Protein AF-A0A7X7VGU8-F1 (afdb_monomer_lite)

Radius of gyration: 24.33 Å; chains: 1; bounding box: 67×73×43 Å

Foldseek 3Di:
DPVVVVVVVCVVVVVVVVPPPPVPCVVVPPPVDCVLLAFPDKDAPDPPDALLVQFQWWWWQDCPDPVRTDTDGSVCVVVVCVVPVPIDTDWTDGNVVVVVVQCVVPNQVRMWTDGNPDPDTHGQVRSCVPSVDGNSTSRSVVVVCVVRPNDDPDD

Sequence (155 aa):
MKIIKQIDDMNPLIERLLDSEEENWLECVPWNGEERDLPVGSQTRIPGFRAINLVRFWEVLDVASDEGFKLVAAEKLKTLLKKVPDTIVIGAQMNENSVKRLTGTYGKRFFVAKHTGSSRLYNRWEWKKAFKTDVLELEALKQLRSQYPVYRVGK

pLDDT: mean 80.67, std 19.61, range [37.22, 97.94]

Structure (mmCIF, N/CA/C/O backbone):
data_AF-A0A7X7VGU8-F1
#
_entry.id   AF-A0A7X7VGU8-F1
#
loop_
_atom_site.group_PDB
_atom_site.id
_atom_site.type_symbol
_atom_site.label_atom_id
_atom_site.label_alt_id
_atom_site.label_comp_id
_atom_site.label_asym_id
_atom_site.label_entity_id
_atom_site.label_seq_id
_atom_site.pdbx_PDB_ins_code
_atom_site.Cartn_x
_atom_site.Cartn_y
_atom_site.Cartn_z
_atom_site.occupancy
_atom_site.B_iso_or_equiv
_atom_site.auth_seq_id
_atom_site.auth_comp_id
_atom_site.auth_asym_id
_atom_site.auth_atom_id
_atom_site.pdbx_PDB_model_num
ATOM 1 N N . MET A 1 1 ? 44.937 -58.547 5.071 1.00 50.34 1 MET A N 1
ATOM 2 C CA . MET A 1 1 ? 44.166 -58.266 3.837 1.00 50.34 1 MET A CA 1
ATOM 3 C C . MET A 1 1 ? 42.642 -58.234 4.087 1.00 50.34 1 MET A C 1
ATOM 5 O O . MET A 1 1 ? 41.884 -58.789 3.307 1.00 50.34 1 MET A O 1
ATOM 9 N N . LYS A 1 2 ? 42.177 -57.601 5.181 1.00 49.78 2 LYS A N 1
ATOM 10 C CA . LYS A 1 2 ? 40.738 -57.444 5.511 1.00 49.78 2 LYS A CA 1
ATOM 11 C C . LYS A 1 2 ? 40.267 -55.981 5.554 1.00 49.78 2 LYS A C 1
ATOM 13 O O . LYS A 1 2 ? 39.076 -55.746 5.459 1.00 49.78 2 LYS A O 1
ATOM 18 N N . ILE A 1 3 ? 41.195 -55.024 5.654 1.00 47.62 3 ILE A N 1
ATOM 19 C CA . ILE A 1 3 ? 40.888 -53.593 5.826 1.00 47.62 3 ILE A CA 1
ATOM 20 C C . ILE A 1 3 ? 40.586 -52.913 4.479 1.00 47.62 3 ILE A C 1
ATOM 22 O O . ILE A 1 3 ? 39.674 -52.105 4.400 1.00 47.62 3 ILE A O 1
ATOM 26 N N . ILE A 1 4 ? 41.284 -53.295 3.400 1.00 47.72 4 ILE A N 1
ATOM 27 C CA . ILE A 1 4 ? 41.104 -52.679 2.069 1.00 47.72 4 ILE A CA 1
ATOM 28 C C . ILE A 1 4 ? 39.695 -52.956 1.510 1.00 47.72 4 ILE A C 1
ATOM 30 O O . ILE A 1 4 ? 39.053 -52.044 1.010 1.00 47.72 4 ILE A O 1
ATOM 34 N N . LYS A 1 5 ? 39.153 -54.167 1.718 1.00 50.78 5 LYS A N 1
ATOM 35 C CA . LYS A 1 5 ? 37.775 -54.508 1.316 1.00 50.78 5 LYS A CA 1
ATOM 36 C C . LYS A 1 5 ? 36.700 -53.659 2.011 1.00 50.78 5 LYS A C 1
ATOM 38 O O . LYS A 1 5 ? 35.677 -53.389 1.408 1.00 50.78 5 LYS A O 1
ATOM 43 N N . GLN A 1 6 ? 36.930 -53.226 3.253 1.00 50.94 6 GLN A N 1
ATOM 44 C CA . GLN A 1 6 ? 35.958 -52.408 3.988 1.00 50.94 6 GLN A CA 1
ATOM 45 C C . GLN A 1 6 ? 35.879 -50.962 3.482 1.00 50.94 6 GLN A C 1
ATOM 47 O O . GLN A 1 6 ? 34.843 -50.331 3.655 1.00 50.94 6 GLN A O 1
ATOM 52 N N . ILE A 1 7 ? 36.946 -50.434 2.875 1.00 50.88 7 ILE A N 1
ATOM 53 C CA . ILE A 1 7 ? 36.968 -49.062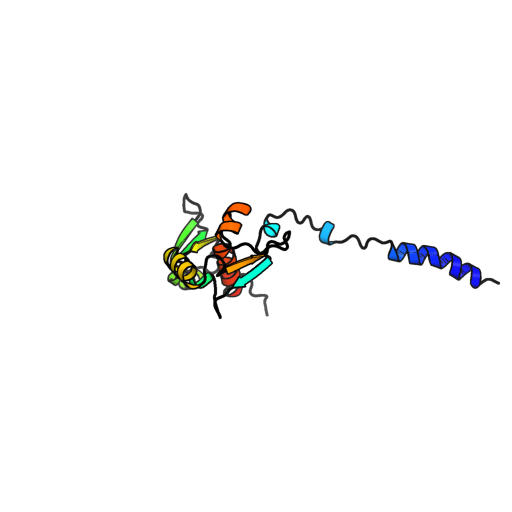 2.344 1.00 50.88 7 ILE A CA 1
ATOM 54 C C . ILE A 1 7 ? 36.243 -49.004 0.990 1.00 50.88 7 ILE A C 1
ATOM 56 O O . ILE A 1 7 ? 35.458 -48.086 0.765 1.00 50.88 7 ILE A O 1
ATOM 60 N N . ASP A 1 8 ? 36.421 -50.019 0.140 1.00 52.06 8 ASP A N 1
ATOM 61 C CA . ASP A 1 8 ? 35.721 -50.108 -1.150 1.00 52.06 8 ASP A CA 1
ATOM 62 C C . ASP A 1 8 ? 34.206 -50.337 -0.985 1.00 52.06 8 ASP A C 1
ATOM 64 O O . ASP A 1 8 ? 33.420 -49.792 -1.756 1.00 52.06 8 ASP A O 1
ATOM 68 N N . ASP A 1 9 ? 33.778 -51.056 0.061 1.00 55.09 9 ASP A N 1
ATOM 69 C CA . ASP A 1 9 ? 32.354 -51.261 0.381 1.00 55.09 9 ASP A CA 1
ATOM 70 C C . ASP A 1 9 ? 31.691 -50.021 1.034 1.00 55.09 9 ASP A C 1
ATOM 72 O O . ASP A 1 9 ? 30.467 -49.887 1.027 1.00 55.09 9 ASP A O 1
ATOM 76 N N . MET A 1 10 ? 32.483 -49.097 1.594 1.00 49.34 10 MET A N 1
ATOM 77 C CA . MET A 1 10 ? 32.019 -47.839 2.208 1.00 49.34 10 MET A CA 1
ATOM 78 C C . MET A 1 10 ? 31.825 -46.708 1.186 1.00 49.34 10 MET A C 1
ATOM 80 O O . MET A 1 10 ? 31.002 -45.821 1.404 1.00 49.34 10 MET A O 1
ATOM 84 N N . ASN A 1 11 ? 32.563 -46.729 0.075 1.00 53.53 11 ASN A N 1
ATOM 85 C CA . ASN A 1 11 ? 32.505 -45.700 -0.966 1.00 53.53 11 ASN A CA 1
ATOM 86 C C . ASN A 1 11 ? 31.110 -45.534 -1.612 1.00 53.53 11 ASN A C 1
ATOM 88 O O . ASN A 1 11 ? 30.615 -44.409 -1.649 1.00 53.53 11 ASN A O 1
ATOM 92 N N . PRO A 1 12 ? 30.398 -46.608 -2.017 1.00 54.44 12 PRO A N 1
ATOM 93 C CA . PRO A 1 12 ? 29.046 -46.475 -2.567 1.00 54.44 12 PRO A CA 1
ATOM 94 C C . PRO A 1 12 ? 27.990 -46.123 -1.505 1.00 54.44 12 PRO A C 1
ATOM 96 O O . PRO A 1 12 ? 26.897 -45.674 -1.845 1.00 54.44 12 PRO A O 1
ATOM 99 N N . LEU A 1 13 ? 28.287 -46.322 -0.215 1.00 52.78 13 LEU A N 1
ATOM 100 C CA . LEU A 1 13 ? 27.444 -45.868 0.896 1.00 52.78 13 LEU A CA 1
ATOM 101 C C . LEU A 1 13 ? 27.614 -44.365 1.159 1.00 52.78 13 LEU A C 1
ATOM 103 O O . LEU A 1 13 ? 26.632 -43.702 1.476 1.00 52.78 13 LEU A O 1
ATOM 107 N N . ILE A 1 14 ? 28.825 -43.827 0.988 1.00 52.41 14 ILE A N 1
ATOM 108 C CA . ILE A 1 14 ? 29.108 -42.388 1.083 1.00 52.41 14 ILE A CA 1
ATOM 109 C C . ILE A 1 14 ? 28.561 -41.646 -0.144 1.00 52.41 14 ILE A C 1
ATOM 111 O O . ILE A 1 14 ? 27.939 -40.603 0.024 1.00 52.41 14 ILE A O 1
ATOM 115 N N . GLU A 1 15 ? 28.699 -42.198 -1.354 1.00 51.69 15 GLU A N 1
ATOM 116 C CA . GLU A 1 15 ? 28.073 -41.628 -2.559 1.00 51.69 15 GLU A CA 1
ATOM 117 C C . GLU A 1 15 ? 26.539 -41.643 -2.459 1.00 51.69 15 GLU A C 1
ATOM 119 O O . GLU A 1 15 ? 25.912 -40.634 -2.752 1.00 51.69 15 GLU A O 1
ATOM 124 N N . ARG A 1 16 ? 25.922 -42.700 -1.905 1.00 49.84 16 ARG A N 1
ATOM 125 C CA . ARG A 1 16 ? 24.471 -42.724 -1.613 1.00 49.84 16 ARG A CA 1
ATOM 126 C C . ARG A 1 16 ? 24.014 -41.763 -0.515 1.00 49.84 16 ARG A C 1
ATOM 128 O O . ARG A 1 16 ? 22.840 -41.416 -0.488 1.00 49.84 16 ARG A O 1
ATOM 135 N N . LEU A 1 17 ? 24.896 -41.374 0.404 1.00 48.62 17 LEU A N 1
ATOM 136 C CA . LEU A 1 17 ? 24.607 -40.370 1.437 1.00 48.62 17 LEU A CA 1
ATOM 137 C C . LEU A 1 17 ? 24.774 -38.934 0.919 1.00 48.62 17 LEU A C 1
ATOM 139 O O . LEU A 1 17 ? 24.293 -38.009 1.560 1.00 48.62 17 LEU A O 1
ATOM 143 N N . LEU A 1 18 ? 25.450 -38.746 -0.219 1.00 48.94 18 LEU A N 1
ATOM 144 C CA . LEU A 1 18 ? 25.578 -37.461 -0.916 1.00 48.94 18 LEU A CA 1
ATOM 145 C C . LEU A 1 18 ? 24.579 -37.324 -2.080 1.00 48.94 18 LEU A C 1
ATOM 147 O O . LEU A 1 18 ? 24.252 -36.203 -2.453 1.00 48.94 18 LEU A O 1
ATOM 151 N N . ASP A 1 19 ? 24.073 -38.451 -2.594 1.00 45.84 19 ASP A N 1
ATOM 152 C CA . ASP A 1 19 ? 22.925 -38.567 -3.510 1.00 45.84 19 ASP A CA 1
ATOM 153 C C . ASP A 1 19 ? 21.585 -38.685 -2.774 1.00 45.84 19 ASP A C 1
ATOM 155 O O . ASP A 1 19 ? 20.539 -38.840 -3.413 1.00 45.84 19 ASP A O 1
ATOM 159 N N . SER A 1 20 ? 21.567 -38.572 -1.439 1.00 47.88 20 SER A N 1
ATOM 160 C CA . SER A 1 20 ? 20.355 -38.048 -0.834 1.00 47.88 20 SER A CA 1
ATOM 161 C C . SER A 1 20 ? 20.273 -36.620 -1.347 1.00 47.88 20 SER A C 1
ATOM 163 O O . SER A 1 20 ? 20.920 -35.720 -0.812 1.00 47.88 20 SER A O 1
ATOM 165 N N . GLU A 1 21 ? 19.497 -36.432 -2.414 1.00 51.88 21 GLU A N 1
ATOM 166 C CA . GLU A 1 21 ? 18.514 -35.368 -2.443 1.00 51.88 21 GLU A CA 1
ATOM 167 C C . GLU A 1 21 ? 18.054 -35.222 -0.990 1.00 51.88 21 GLU A C 1
ATOM 169 O O . GLU A 1 21 ? 17.245 -36.012 -0.504 1.00 51.88 21 GLU A O 1
ATOM 174 N N . GLU A 1 22 ? 18.699 -34.326 -0.229 1.00 48.50 22 GLU A N 1
ATOM 175 C CA . GLU A 1 22 ? 18.080 -33.746 0.945 1.00 48.50 22 GLU A CA 1
ATOM 176 C C . GLU A 1 22 ? 16.792 -33.239 0.345 1.00 48.50 22 GLU A C 1
ATOM 178 O O . GLU A 1 22 ? 16.837 -32.235 -0.371 1.00 48.50 22 GLU A O 1
ATOM 183 N N . GLU A 1 23 ? 15.723 -34.041 0.486 1.00 48.97 23 GLU A N 1
ATOM 184 C CA . GLU A 1 23 ? 14.391 -33.742 -0.005 1.00 48.97 23 GLU A CA 1
ATOM 185 C C . GLU A 1 23 ? 14.232 -32.290 0.336 1.00 48.97 23 GLU A C 1
ATOM 187 O O . GLU A 1 23 ? 14.263 -31.927 1.520 1.00 48.97 23 GLU A O 1
ATOM 192 N N . ASN A 1 24 ? 14.275 -31.459 -0.705 1.00 51.28 24 ASN A N 1
ATOM 193 C CA . ASN A 1 24 ? 14.372 -30.039 -0.526 1.00 51.28 24 ASN A CA 1
ATOM 194 C C . ASN A 1 24 ? 13.076 -29.727 0.186 1.00 51.28 24 ASN A C 1
ATOM 196 O O . ASN A 1 24 ? 12.015 -29.771 -0.417 1.00 51.28 24 ASN A O 1
ATOM 200 N N . TRP A 1 25 ? 13.116 -29.569 1.503 1.00 50.97 25 TRP A N 1
ATOM 201 C CA . TRP A 1 25 ? 11.902 -29.578 2.311 1.00 50.97 25 TRP A CA 1
ATOM 202 C C . TRP A 1 25 ? 11.034 -28.363 1.951 1.00 50.97 25 TRP A C 1
ATOM 204 O O . TRP A 1 25 ? 9.843 -28.335 2.249 1.00 50.97 25 TRP A O 1
ATOM 214 N N . LEU A 1 26 ? 11.618 -27.393 1.231 1.00 50.69 26 LEU A N 1
ATOM 215 C CA . LEU A 1 26 ? 10.941 -26.313 0.519 1.00 50.69 26 LEU A CA 1
ATOM 216 C C . LEU A 1 26 ? 9.958 -26.802 -0.567 1.00 50.69 26 LEU A C 1
ATOM 218 O O . LEU A 1 26 ? 9.025 -26.076 -0.883 1.00 50.69 26 LEU A O 1
ATOM 222 N N . GLU A 1 27 ? 10.143 -27.998 -1.126 1.00 49.22 27 GLU A N 1
ATOM 223 C CA . GLU A 1 27 ? 9.217 -28.709 -2.026 1.00 49.22 27 GLU A CA 1
ATOM 224 C C . GLU A 1 27 ? 8.112 -29.447 -1.257 1.00 49.22 27 GLU A C 1
ATOM 226 O O . GLU A 1 27 ? 7.014 -29.635 -1.778 1.00 49.22 27 GLU A O 1
ATOM 231 N N . CYS A 1 28 ? 8.374 -29.824 0.000 1.00 53.75 28 CYS A N 1
ATOM 232 C CA . CYS A 1 28 ? 7.393 -30.449 0.893 1.00 53.75 28 CYS A CA 1
ATOM 233 C C . CYS A 1 28 ? 6.452 -29.436 1.552 1.00 53.75 28 CYS A C 1
ATOM 235 O O . CYS A 1 28 ? 5.393 -29.819 2.052 1.00 53.75 28 CYS A O 1
ATOM 237 N N . VAL A 1 29 ? 6.810 -28.148 1.563 1.00 46.72 29 VAL A N 1
ATOM 238 C CA . VAL A 1 29 ? 5.852 -27.080 1.843 1.00 46.72 29 VAL A CA 1
ATOM 239 C C . VAL A 1 29 ? 5.152 -26.785 0.524 1.00 46.72 29 VAL A C 1
ATOM 241 O O . VAL A 1 29 ? 5.789 -26.254 -0.385 1.00 46.72 29 VAL A O 1
ATOM 244 N N . PRO A 1 30 ? 3.851 -27.083 0.383 1.00 43.69 30 PRO A N 1
ATOM 245 C CA . PRO A 1 30 ? 3.109 -26.669 -0.785 1.00 43.69 30 PRO A CA 1
ATOM 246 C C . PRO A 1 30 ? 3.059 -25.140 -0.743 1.00 43.69 30 PRO A C 1
ATOM 248 O O . PRO A 1 30 ? 2.197 -24.547 -0.090 1.00 43.69 30 PRO A O 1
ATOM 251 N N . TRP A 1 31 ? 4.013 -24.471 -1.394 1.00 45.06 31 TRP A N 1
ATOM 252 C CA . TRP A 1 31 ? 4.007 -23.023 -1.578 1.00 45.06 31 TRP A CA 1
ATOM 253 C C . TRP A 1 31 ? 2.987 -22.688 -2.673 1.00 45.06 31 TRP A C 1
ATOM 255 O O . TRP A 1 31 ? 3.275 -22.148 -3.737 1.00 45.06 31 TRP A O 1
ATOM 265 N N . ASN A 1 32 ? 1.747 -23.080 -2.397 1.00 44.28 32 ASN A N 1
ATOM 266 C CA . ASN A 1 32 ? 0.580 -22.970 -3.261 1.00 44.28 32 ASN A CA 1
ATOM 267 C C . ASN A 1 32 ? -0.061 -21.585 -3.129 1.00 44.28 32 ASN A C 1
ATOM 269 O O . ASN A 1 32 ? -1.096 -21.319 -3.734 1.00 44.28 32 ASN A O 1
ATOM 273 N N . GLY A 1 33 ? 0.501 -20.729 -2.275 1.00 47.97 33 GLY A N 1
ATOM 274 C CA . GLY A 1 33 ? -0.075 -19.448 -1.928 1.00 47.97 33 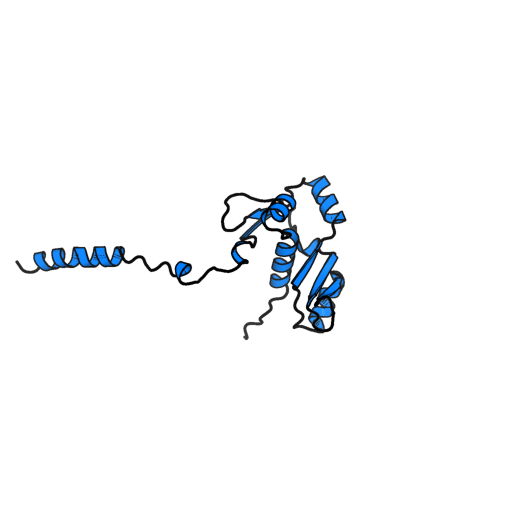GLY A CA 1
ATOM 275 C C . GLY A 1 33 ? 0.202 -18.388 -2.986 1.00 47.97 33 GLY A C 1
ATOM 276 O O . GLY A 1 33 ? 1.321 -18.247 -3.483 1.00 47.97 33 GLY A O 1
ATOM 277 N N . GLU A 1 34 ? -0.793 -17.532 -3.198 1.00 56.69 34 GLU A N 1
ATOM 278 C CA . GLU A 1 34 ? -0.658 -16.192 -3.790 1.00 56.69 34 GLU A CA 1
ATOM 279 C C . GLU A 1 34 ? 0.413 -15.327 -3.073 1.00 56.69 34 GLU A C 1
ATOM 281 O O . GLU A 1 34 ? 0.747 -14.235 -3.519 1.00 56.69 34 GLU A O 1
ATOM 286 N N . GLU A 1 35 ? 1.028 -15.819 -1.986 1.00 56.59 35 GLU A N 1
ATOM 287 C CA . GLU A 1 35 ? 2.232 -15.255 -1.366 1.00 56.59 35 GLU A CA 1
ATOM 288 C C . GLU A 1 35 ? 3.401 -15.085 -2.342 1.00 56.59 35 GLU A C 1
ATOM 290 O O . GLU A 1 35 ? 4.184 -14.145 -2.190 1.00 56.59 35 GLU A O 1
ATOM 295 N N . ARG A 1 36 ? 3.516 -15.933 -3.376 1.00 61.19 36 ARG A N 1
ATOM 296 C CA . ARG A 1 36 ? 4.522 -15.732 -4.434 1.00 61.19 36 ARG A CA 1
ATOM 297 C C . ARG A 1 36 ? 4.324 -14.407 -5.176 1.00 61.19 36 ARG A C 1
ATOM 299 O O . ARG A 1 36 ? 5.301 -13.803 -5.615 1.00 61.19 36 ARG A O 1
ATOM 306 N N . ASP A 1 37 ? 3.076 -13.949 -5.263 1.00 66.44 37 ASP A N 1
ATOM 307 C CA . ASP A 1 37 ? 2.682 -12.722 -5.947 1.00 66.44 37 ASP 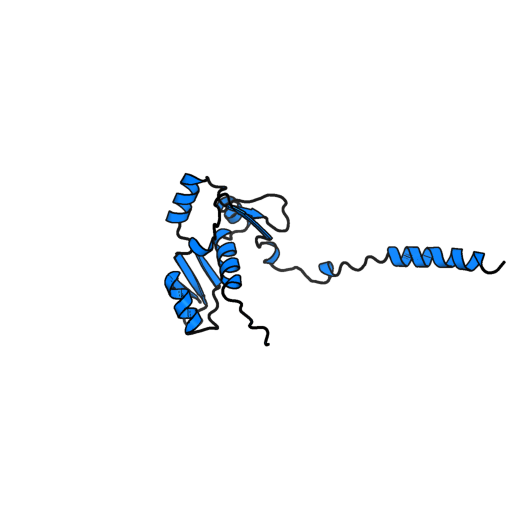A CA 1
ATOM 308 C C . ASP A 1 37 ? 2.908 -11.480 -5.063 1.00 66.44 37 ASP A C 1
ATOM 310 O O . ASP A 1 37 ? 2.628 -10.354 -5.480 1.00 66.44 37 ASP A O 1
ATOM 314 N N . LEU A 1 38 ? 3.469 -11.651 -3.856 1.00 74.56 38 LEU A N 1
ATOM 315 C CA . LEU A 1 38 ? 3.879 -10.554 -2.985 1.00 74.56 38 LEU A CA 1
ATOM 316 C C . LEU A 1 38 ? 5.262 -9.995 -3.371 1.00 74.56 38 LEU A C 1
ATOM 318 O O . LEU A 1 38 ? 6.158 -10.711 -3.830 1.00 74.56 38 LEU A O 1
ATOM 322 N N . PRO A 1 39 ? 5.489 -8.687 -3.153 1.00 83.69 39 PRO A N 1
ATOM 323 C CA . PRO A 1 39 ? 6.795 -8.084 -3.359 1.00 83.69 39 PRO A CA 1
ATOM 324 C C . PRO A 1 39 ? 7.800 -8.571 -2.305 1.00 83.69 39 PRO A C 1
ATOM 326 O O . PRO A 1 39 ? 7.661 -8.298 -1.113 1.00 83.69 39 PRO A O 1
ATOM 329 N N . VAL A 1 40 ? 8.873 -9.224 -2.755 1.00 87.12 40 VAL A N 1
ATOM 330 C CA . VAL A 1 40 ? 9.961 -9.732 -1.890 1.00 87.12 40 VAL A CA 1
ATOM 331 C C . VAL A 1 40 ? 11.051 -8.695 -1.615 1.00 87.12 40 VAL A C 1
ATOM 333 O O . VAL A 1 40 ? 11.932 -8.896 -0.785 1.00 87.12 40 VAL A O 1
ATOM 336 N N . GLY A 1 41 ? 11.008 -7.554 -2.299 1.00 87.31 41 GLY A N 1
ATOM 337 C CA . GLY A 1 41 ? 11.944 -6.457 -2.090 1.00 87.31 41 GLY A CA 1
ATOM 338 C C . GLY A 1 41 ? 11.512 -5.199 -2.824 1.00 87.31 41 GLY A C 1
ATOM 339 O O . GLY A 1 41 ? 10.724 -5.258 -3.766 1.00 87.31 41 GLY A O 1
ATOM 340 N N . SER A 1 42 ? 12.047 -4.056 -2.406 1.00 92.56 42 SER A N 1
ATOM 341 C CA . SER A 1 42 ? 11.726 -2.759 -3.000 1.00 92.56 42 SER A CA 1
ATOM 342 C C . SER A 1 42 ? 12.935 -1.839 -3.040 1.00 92.56 42 SER A C 1
ATOM 344 O O . SER A 1 42 ? 13.794 -1.894 -2.162 1.00 92.56 42 SER A O 1
ATOM 346 N N . GLN A 1 43 ? 12.964 -0.948 -4.024 1.00 93.94 43 GLN A N 1
ATOM 347 C CA . GLN A 1 43 ? 13.915 0.152 -4.109 1.00 93.94 43 GLN A CA 1
ATOM 348 C C . GLN A 1 43 ? 13.155 1.460 -4.313 1.00 93.94 43 GLN A C 1
ATOM 350 O O . GLN A 1 43 ? 12.136 1.507 -5.006 1.00 93.94 43 GLN A O 1
ATOM 355 N N . THR A 1 44 ? 13.672 2.532 -3.721 1.00 95.12 44 THR A N 1
ATOM 356 C CA . THR A 1 44 ? 13.111 3.877 -3.843 1.00 95.12 44 THR A CA 1
ATOM 357 C C . THR A 1 44 ? 14.211 4.888 -4.130 1.00 95.12 44 THR A C 1
ATOM 359 O O . THR A 1 44 ? 15.338 4.742 -3.663 1.00 95.12 44 THR A O 1
ATOM 362 N N . ARG A 1 45 ? 13.880 5.924 -4.902 1.00 92.75 45 ARG A N 1
ATOM 363 C CA . ARG A 1 45 ? 14.766 7.070 -5.169 1.00 92.75 45 ARG A CA 1
ATOM 364 C C . ARG A 1 45 ? 14.721 8.130 -4.069 1.00 92.75 45 ARG A C 1
ATOM 366 O O . ARG A 1 45 ? 15.502 9.073 -4.105 1.00 92.75 45 ARG A O 1
ATOM 373 N N . ILE A 1 46 ? 13.782 8.008 -3.136 1.00 93.69 46 ILE A N 1
ATOM 374 C CA . ILE A 1 46 ? 13.491 9.024 -2.128 1.00 93.69 46 ILE A CA 1
ATOM 375 C C . ILE A 1 46 ? 14.060 8.553 -0.782 1.00 93.69 46 ILE A C 1
ATOM 377 O O . ILE A 1 46 ? 13.581 7.545 -0.249 1.00 93.69 46 ILE A O 1
ATOM 381 N N . PRO A 1 47 ? 15.045 9.262 -0.202 1.00 89.56 47 PRO A N 1
ATOM 382 C CA . PRO A 1 47 ? 15.579 8.930 1.115 1.00 89.56 47 PRO A CA 1
ATOM 383 C C . PRO A 1 47 ? 14.481 8.918 2.184 1.00 89.56 47 PRO A C 1
ATOM 385 O O . PRO A 1 47 ? 13.652 9.824 2.244 1.00 89.56 47 PRO A O 1
ATOM 388 N N . GLY A 1 48 ? 14.457 7.876 3.020 1.00 89.06 48 GLY A N 1
ATOM 389 C CA . GLY A 1 48 ? 13.477 7.743 4.106 1.00 89.06 48 GLY A CA 1
ATOM 390 C C . GLY A 1 48 ? 12.026 7.548 3.648 1.00 89.06 48 GLY A C 1
ATOM 391 O O . GLY A 1 48 ? 11.109 7.668 4.460 1.00 89.06 48 GLY A O 1
ATOM 392 N N . PHE A 1 49 ? 11.789 7.259 2.366 1.00 94.75 49 PHE A N 1
ATOM 393 C CA . PHE A 1 49 ? 10.440 7.041 1.862 1.00 94.75 49 PHE A CA 1
ATOM 394 C C . PHE A 1 49 ? 9.786 5.812 2.480 1.00 94.75 49 PHE A C 1
ATOM 396 O O . PHE A 1 49 ? 10.368 4.730 2.553 1.00 94.75 49 PHE A O 1
ATOM 403 N N . ARG A 1 50 ? 8.523 5.988 2.860 1.00 94.12 50 ARG A N 1
ATOM 404 C CA . ARG A 1 50 ? 7.664 4.938 3.389 1.00 94.12 50 ARG A CA 1
ATOM 405 C C . ARG A 1 50 ? 6.328 5.003 2.666 1.00 94.12 50 ARG A C 1
ATOM 407 O O . ARG A 1 50 ? 5.688 6.055 2.676 1.00 94.12 50 ARG A O 1
ATOM 414 N N . ALA A 1 51 ? 5.904 3.897 2.060 1.00 95.44 51 ALA A N 1
ATOM 415 C CA . ALA A 1 51 ? 4.633 3.825 1.347 1.00 95.44 51 ALA A CA 1
ATOM 416 C C . ALA A 1 51 ? 3.446 4.111 2.278 1.00 95.44 51 ALA A C 1
ATOM 418 O O . ALA A 1 51 ? 2.476 4.730 1.853 1.00 95.44 51 ALA A O 1
ATOM 419 N N . ILE A 1 52 ? 3.573 3.788 3.573 1.00 95.44 52 ILE A N 1
ATOM 420 C CA . ILE A 1 52 ? 2.558 4.108 4.584 1.00 95.44 52 ILE A CA 1
ATOM 421 C C . ILE A 1 52 ? 2.224 5.608 4.667 1.00 95.44 52 ILE A C 1
ATOM 423 O O . ILE A 1 52 ? 1.097 5.971 4.984 1.00 95.44 52 ILE A O 1
ATOM 427 N N . ASN A 1 53 ? 3.168 6.491 4.320 1.00 94.62 53 ASN A N 1
ATOM 428 C CA . ASN A 1 53 ? 2.952 7.942 4.327 1.00 94.62 53 ASN A CA 1
ATOM 429 C C . ASN A 1 53 ? 2.108 8.424 3.135 1.00 94.62 53 ASN A C 1
ATOM 431 O O . ASN A 1 53 ? 1.705 9.585 3.097 1.00 94.62 53 ASN A O 1
ATOM 435 N N . LEU A 1 54 ? 1.873 7.564 2.140 1.00 96.81 54 LEU A N 1
ATOM 436 C CA . LEU A 1 54 ? 0.999 7.854 1.007 1.00 96.81 54 LEU A CA 1
ATOM 437 C C . LEU A 1 54 ? -0.443 7.417 1.253 1.00 96.81 54 LEU A C 1
ATOM 439 O O . LEU A 1 54 ? -1.300 7.742 0.437 1.00 96.81 54 LEU A O 1
ATOM 443 N N . VAL A 1 55 ? -0.730 6.700 2.338 1.00 97.81 55 VAL A N 1
ATOM 444 C CA . VAL A 1 55 ? -2.069 6.178 2.612 1.00 97.81 55 VAL A CA 1
ATOM 445 C C . VAL A 1 55 ? -3.015 7.319 2.974 1.00 97.81 55 VAL A C 1
ATOM 447 O O . VAL A 1 55 ? -2.724 8.134 3.847 1.00 97.81 55 VAL A O 1
ATOM 450 N N . ARG A 1 56 ? -4.169 7.367 2.306 1.00 97.88 56 ARG A N 1
ATOM 451 C CA . ARG A 1 56 ? -5.282 8.266 2.628 1.00 97.88 56 ARG A CA 1
ATOM 452 C C . ARG A 1 56 ? -6.303 7.571 3.526 1.00 97.88 56 ARG A C 1
ATOM 454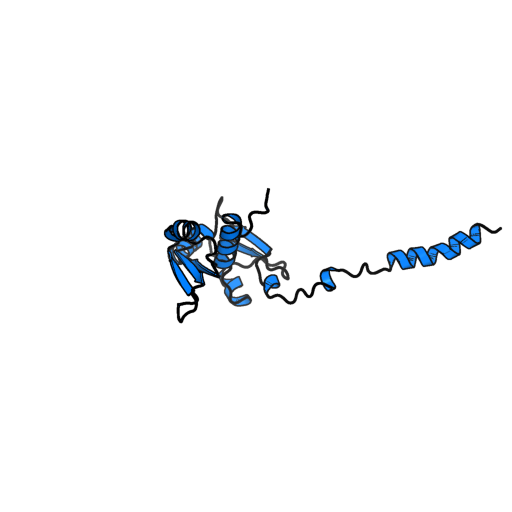 O O . ARG A 1 56 ? -6.716 8.144 4.533 1.00 97.88 56 ARG A O 1
ATOM 461 N N . PHE A 1 57 ? -6.684 6.347 3.168 1.00 97.69 57 PHE A N 1
ATOM 462 C CA . PHE A 1 57 ? -7.625 5.525 3.926 1.00 97.69 57 PHE A CA 1
ATOM 463 C C . PHE A 1 57 ? -7.102 4.102 4.080 1.00 97.69 57 PHE A C 1
ATOM 465 O O . PHE A 1 57 ? -6.445 3.577 3.186 1.00 97.69 57 PHE A O 1
ATOM 472 N N . TRP A 1 58 ? -7.436 3.485 5.202 1.00 97.31 58 TRP A N 1
ATOM 473 C CA . TRP A 1 58 ? -7.262 2.065 5.460 1.00 97.31 58 TRP A CA 1
ATOM 474 C C . TRP A 1 58 ? -8.598 1.358 5.323 1.00 97.31 58 TRP A C 1
ATOM 476 O O . TRP A 1 58 ? -9.614 1.864 5.803 1.00 97.31 58 TRP A O 1
ATOM 486 N N . GLU A 1 59 ? -8.576 0.188 4.707 1.00 96.44 59 GLU A N 1
ATOM 487 C CA . GLU A 1 59 ? -9.717 -0.714 4.647 1.00 96.44 59 GLU A CA 1
ATOM 488 C C . GLU A 1 59 ? -9.628 -1.649 5.845 1.00 96.44 59 GLU A C 1
ATOM 490 O O . GLU A 1 59 ? -8.658 -2.393 6.016 1.00 96.44 59 GLU A O 1
ATOM 495 N N . VAL A 1 60 ? -10.614 -1.537 6.725 1.00 95.38 60 VAL A N 1
ATOM 496 C CA . VAL A 1 60 ? -10.701 -2.296 7.967 1.00 95.38 60 VAL A CA 1
ATOM 497 C C . VAL A 1 60 ? -11.851 -3.273 7.848 1.00 95.38 60 VAL A C 1
ATOM 499 O O . VAL A 1 60 ? -12.962 -2.846 7.542 1.00 95.38 60 VAL A O 1
ATOM 502 N N . LEU A 1 61 ? -11.586 -4.549 8.129 1.00 94.38 61 LEU A N 1
ATOM 503 C CA . LEU A 1 61 ? -12.603 -5.594 8.108 1.00 94.38 61 LEU A CA 1
ATOM 504 C C . LEU A 1 61 ? -13.760 -5.219 9.040 1.00 94.38 61 LEU A C 1
ATOM 506 O O . LEU A 1 61 ? -13.546 -4.853 10.200 1.00 94.38 61 LEU A O 1
ATOM 510 N N . ASP A 1 62 ? -14.980 -5.302 8.525 1.00 93.19 62 ASP A N 1
ATOM 511 C CA . ASP A 1 62 ? -16.185 -4.951 9.263 1.00 93.19 62 ASP A CA 1
ATOM 512 C C . ASP A 1 62 ? -17.312 -5.912 8.894 1.00 93.19 62 ASP A C 1
ATOM 514 O O . ASP A 1 62 ? -17.947 -5.778 7.853 1.00 93.19 62 ASP A O 1
ATOM 518 N N . VAL A 1 63 ? -17.552 -6.893 9.765 1.00 91.06 63 VAL A N 1
ATOM 519 C CA . VAL A 1 63 ? -18.554 -7.954 9.555 1.00 91.06 63 VAL A CA 1
ATOM 520 C C . VAL A 1 63 ? -19.981 -7.396 9.515 1.00 91.06 63 VAL A C 1
ATOM 522 O O . VAL A 1 63 ? -20.879 -8.049 8.996 1.00 91.06 63 VAL A O 1
ATOM 525 N N . ALA A 1 64 ? -20.203 -6.199 10.064 1.00 91.62 64 ALA A N 1
ATOM 526 C CA . ALA A 1 64 ? -21.511 -5.554 10.054 1.00 91.62 64 ALA A CA 1
ATOM 527 C C . ALA A 1 64 ? -21.772 -4.719 8.787 1.00 91.62 64 ALA A C 1
ATOM 529 O O . ALA A 1 64 ? -22.897 -4.264 8.599 1.00 91.62 64 ALA A O 1
ATOM 530 N N . SER A 1 65 ? -20.753 -4.473 7.955 1.00 92.62 65 SER A N 1
ATOM 531 C CA . SER A 1 65 ? -20.893 -3.760 6.679 1.00 92.62 65 SER A CA 1
ATOM 532 C C . SER A 1 65 ? -21.249 -4.740 5.565 1.00 92.62 65 SER A C 1
ATOM 534 O O . SER A 1 65 ? -20.674 -5.825 5.482 1.00 92.62 65 SER A O 1
ATOM 536 N N . ASP A 1 66 ? -22.150 -4.327 4.672 1.00 92.75 66 ASP A N 1
ATOM 537 C CA . ASP A 1 66 ? -22.522 -5.106 3.486 1.00 92.75 66 ASP A CA 1
ATOM 538 C C . ASP A 1 66 ? -21.339 -5.271 2.516 1.00 92.75 66 ASP A C 1
ATOM 540 O O . ASP A 1 66 ? -21.209 -6.293 1.844 1.00 92.75 66 ASP A O 1
ATOM 544 N N . GLU A 1 67 ? -20.435 -4.289 2.465 1.00 91.06 67 GLU A N 1
ATOM 545 C CA . GLU A 1 67 ? -19.182 -4.364 1.710 1.00 91.06 67 GLU A CA 1
ATOM 546 C C . GLU A 1 67 ? -18.123 -5.253 2.388 1.00 91.06 67 GLU A C 1
ATOM 548 O O . GLU A 1 67 ? -17.095 -5.562 1.783 1.00 91.06 67 GLU A O 1
ATOM 553 N N . GLY A 1 68 ? -18.347 -5.652 3.644 1.00 92.69 68 GLY A N 1
ATOM 554 C CA . GLY A 1 68 ? -17.416 -6.427 4.465 1.00 92.69 68 GLY A CA 1
ATOM 555 C C . GLY A 1 68 ? -16.247 -5.615 5.033 1.00 92.69 68 GLY A C 1
ATOM 556 O O . GLY A 1 68 ? -15.383 -6.169 5.720 1.00 92.69 68 GLY A O 1
ATOM 557 N N . PHE A 1 69 ? -16.186 -4.306 4.769 1.00 95.31 69 PHE A N 1
ATOM 558 C CA . PHE A 1 69 ? -15.141 -3.425 5.281 1.00 95.31 69 PHE A CA 1
ATOM 559 C C . PHE A 1 69 ? -15.614 -1.978 5.416 1.00 95.31 69 PHE A C 1
ATOM 561 O O . PHE A 1 69 ? -16.514 -1.513 4.725 1.00 95.31 69 PHE A O 1
ATOM 568 N N . LYS A 1 70 ? -14.924 -1.218 6.266 1.00 95.69 70 LYS A N 1
ATOM 569 C CA . LYS A 1 70 ? -15.085 0.235 6.370 1.00 95.69 70 LYS A CA 1
ATOM 570 C C . LYS A 1 70 ? -13.793 0.976 6.077 1.00 95.69 70 LYS A C 1
ATOM 572 O O . LYS A 1 70 ? -12.692 0.493 6.348 1.00 95.69 70 LYS A O 1
ATOM 577 N N . LEU A 1 71 ? -13.940 2.206 5.594 1.00 96.75 71 LEU A N 1
ATOM 578 C CA . LEU A 1 71 ? -12.824 3.114 5.358 1.00 96.75 71 LEU A CA 1
ATOM 579 C C . LEU A 1 71 ? -12.499 3.934 6.604 1.00 96.75 71 LEU A C 1
ATOM 581 O O . LEU A 1 71 ? -13.337 4.649 7.154 1.00 96.75 71 LEU A O 1
ATOM 585 N N . VAL A 1 72 ? -11.238 3.874 7.019 1.00 96.31 72 VAL A N 1
ATOM 586 C CA . VAL A 1 72 ? -10.707 4.618 8.162 1.00 96.31 72 VAL A CA 1
ATOM 587 C C . VAL A 1 72 ? -9.632 5.569 7.668 1.00 96.31 72 VAL A C 1
ATOM 589 O O . VAL A 1 72 ? -8.639 5.148 7.083 1.00 96.31 72 VAL A O 1
ATOM 592 N N . ALA A 1 73 ? -9.806 6.867 7.908 1.00 97.19 73 ALA A N 1
ATOM 593 C CA . ALA A 1 73 ? -8.796 7.859 7.549 1.00 97.19 73 ALA A CA 1
ATOM 594 C C . ALA A 1 73 ? -7.452 7.549 8.233 1.00 97.19 73 ALA A C 1
ATOM 596 O O . ALA A 1 73 ? -7.425 7.116 9.392 1.00 97.19 73 ALA A O 1
ATOM 597 N N . ALA A 1 74 ? -6.343 7.742 7.514 1.00 94.62 74 ALA A N 1
ATOM 598 C CA . ALA A 1 74 ? -5.018 7.300 7.948 1.00 94.62 74 ALA A CA 1
ATOM 599 C C . ALA A 1 74 ? -4.631 7.808 9.348 1.00 94.62 74 ALA A C 1
AT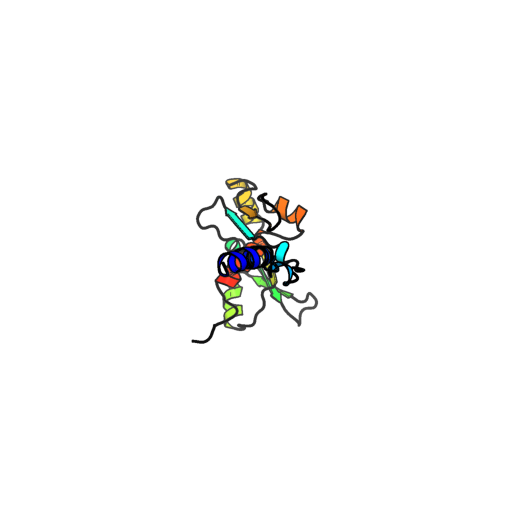OM 601 O O . ALA A 1 74 ? -4.094 7.054 10.161 1.00 94.62 74 ALA A O 1
ATOM 602 N N . GLU A 1 75 ? -4.976 9.053 9.671 1.00 93.62 75 GLU A N 1
ATOM 603 C CA . GLU A 1 75 ? -4.720 9.688 10.964 1.00 93.62 75 GLU A CA 1
ATOM 604 C C . GLU A 1 75 ? -5.546 9.096 12.118 1.00 93.62 75 GLU A C 1
ATOM 606 O O . GLU A 1 75 ? -5.132 9.152 13.278 1.00 93.62 75 GLU A O 1
ATOM 611 N N . LYS A 1 76 ? -6.701 8.489 11.817 1.00 94.50 76 LYS A N 1
ATOM 612 C CA . LYS A 1 76 ? -7.602 7.895 12.816 1.00 94.50 76 LYS A CA 1
ATOM 613 C C . LYS A 1 76 ? -7.266 6.442 13.135 1.00 94.50 76 LYS A C 1
ATOM 615 O O . LYS A 1 76 ? -7.683 5.959 14.191 1.00 94.50 76 LYS A O 1
ATOM 620 N N . LEU A 1 77 ? -6.486 5.763 12.289 1.00 92.88 77 LEU A N 1
ATOM 621 C CA . LEU A 1 77 ? -6.173 4.342 12.464 1.00 92.88 77 LEU A CA 1
ATOM 622 C C . LEU A 1 77 ? -5.527 4.055 13.825 1.00 92.88 77 LEU A C 1
ATOM 624 O O . LEU A 1 77 ? -5.943 3.138 14.523 1.00 92.88 77 LEU A O 1
ATOM 628 N N . LYS A 1 78 ? -4.556 4.870 14.255 1.00 89.88 78 LYS A N 1
ATOM 629 C CA . LYS A 1 78 ? -3.875 4.676 15.548 1.00 89.88 78 LYS A CA 1
ATOM 630 C C . LYS A 1 78 ? -4.846 4.731 16.730 1.00 89.88 78 LYS A C 1
ATOM 632 O O . LYS A 1 78 ? -4.699 3.979 17.689 1.00 89.88 78 LYS A O 1
ATOM 637 N N . THR A 1 79 ? -5.823 5.632 16.680 1.00 91.88 79 THR A N 1
ATOM 638 C CA . THR A 1 79 ? -6.850 5.746 17.723 1.00 91.88 79 THR A CA 1
ATOM 639 C C . THR A 1 79 ? -7.785 4.542 17.697 1.00 91.88 79 THR A C 1
ATOM 641 O O . THR A 1 79 ? -8.148 4.047 18.760 1.00 91.88 79 THR A O 1
ATOM 644 N N . LEU A 1 80 ? -8.137 4.050 16.505 1.00 90.38 80 LEU A N 1
ATOM 645 C CA . LEU A 1 80 ? -8.946 2.843 16.349 1.00 90.38 80 LEU A CA 1
ATOM 646 C C . LEU A 1 80 ? -8.231 1.612 16.915 1.00 90.38 80 LEU A C 1
ATOM 648 O O . LEU A 1 80 ? -8.788 0.961 17.789 1.00 90.38 80 LEU A O 1
ATOM 652 N N . LEU A 1 81 ? -6.979 1.366 16.519 1.00 89.06 81 LEU A N 1
ATOM 653 C CA . LEU A 1 81 ? -6.176 0.231 16.996 1.00 89.06 81 LEU A CA 1
ATOM 654 C C . LEU A 1 81 ? -5.959 0.248 18.515 1.00 89.06 81 LEU A C 1
ATOM 656 O O . LEU A 1 81 ? -5.838 -0.796 19.141 1.00 89.06 81 LEU A O 1
ATOM 660 N N . LYS A 1 82 ? -5.930 1.429 19.143 1.00 88.12 82 LYS A N 1
ATOM 661 C CA . LYS A 1 82 ? -5.880 1.531 20.610 1.00 88.12 82 LYS A CA 1
ATOM 662 C C . LYS A 1 82 ? -7.195 1.140 21.285 1.00 88.12 82 LYS A C 1
ATOM 664 O O . LYS A 1 82 ? -7.159 0.632 22.398 1.00 88.12 82 LYS A O 1
ATOM 669 N N . LYS A 1 83 ? -8.334 1.448 20.659 1.00 89.75 83 LYS A N 1
ATOM 670 C CA . LYS A 1 83 ? -9.670 1.151 21.197 1.00 89.75 83 LYS A CA 1
ATOM 671 C C . LYS A 1 83 ? -10.083 -0.294 20.933 1.00 89.75 83 LYS A C 1
ATOM 673 O O . LYS A 1 83 ? -10.734 -0.894 21.776 1.00 89.75 83 LYS A O 1
ATOM 678 N N . VAL A 1 84 ? -9.714 -0.818 19.768 1.00 87.25 84 VAL A N 1
ATOM 679 C CA . VAL A 1 84 ? -10.040 -2.165 19.298 1.00 87.25 84 VAL A CA 1
ATOM 680 C C . VAL A 1 84 ? -8.745 -2.798 18.769 1.00 87.25 84 VAL A C 1
ATOM 682 O O . VAL A 1 84 ? -8.449 -2.676 17.578 1.00 87.25 84 VAL A O 1
ATOM 685 N N . PRO A 1 85 ? -7.928 -3.412 19.643 1.00 84.06 85 PRO A N 1
ATOM 686 C CA . PRO A 1 85 ? -6.625 -3.971 19.269 1.00 84.06 85 PRO A CA 1
ATOM 687 C C . PRO A 1 85 ? -6.699 -5.056 18.194 1.00 84.06 85 PRO A C 1
ATOM 689 O O . PRO A 1 85 ? -5.817 -5.119 17.343 1.00 84.06 85 PRO A O 1
ATOM 692 N N . ASP A 1 86 ? -7.786 -5.826 18.175 1.00 85.56 86 ASP A N 1
ATOM 693 C CA . ASP A 1 86 ? -8.012 -6.924 17.225 1.00 85.56 86 ASP A CA 1
ATOM 694 C C . ASP A 1 86 ? -8.549 -6.443 15.864 1.00 85.56 86 ASP A C 1
ATOM 696 O O . ASP A 1 86 ? -9.062 -7.223 15.065 1.00 85.56 86 ASP A O 1
ATOM 700 N N . THR A 1 87 ? -8.463 -5.137 15.585 1.00 88.50 87 THR A N 1
ATOM 701 C CA . THR A 1 87 ? -8.863 -4.577 14.291 1.00 88.50 87 THR A CA 1
ATOM 702 C C . THR A 1 87 ? -7.975 -5.135 13.180 1.00 88.50 87 THR A C 1
ATOM 704 O O . THR A 1 87 ? -6.763 -4.914 13.168 1.00 88.50 87 THR A O 1
ATOM 707 N N . ILE A 1 88 ? -8.592 -5.777 12.189 1.00 91.00 88 ILE A N 1
ATOM 708 C CA . ILE A 1 88 ? -7.890 -6.323 11.026 1.00 91.00 88 ILE A CA 1
ATOM 709 C C . ILE A 1 88 ? -7.915 -5.296 9.891 1.00 91.00 88 ILE A C 1
ATOM 711 O O . ILE A 1 88 ? -8.974 -4.937 9.378 1.00 91.00 88 ILE A O 1
ATOM 715 N N . VAL A 1 89 ? -6.732 -4.831 9.489 1.00 93.56 89 VAL A N 1
ATOM 716 C CA . VAL A 1 89 ? -6.546 -3.980 8.305 1.00 93.56 89 VAL A CA 1
ATOM 717 C C . VAL A 1 89 ? -6.246 -4.872 7.103 1.00 93.56 89 VAL A C 1
ATOM 719 O O . VAL A 1 89 ? -5.270 -5.625 7.128 1.00 93.56 89 VAL A O 1
ATOM 722 N N . ILE A 1 90 ? -7.076 -4.780 6.066 1.00 92.06 90 ILE A N 1
ATOM 723 C CA . ILE A 1 90 ? -7.037 -5.666 4.891 1.00 92.06 90 ILE A CA 1
ATOM 724 C C . ILE A 1 90 ? -6.545 -4.969 3.619 1.00 92.06 90 ILE A C 1
ATOM 726 O O . ILE A 1 90 ? -6.040 -5.643 2.728 1.00 92.06 90 ILE A O 1
ATOM 730 N N . GLY A 1 91 ? -6.623 -3.637 3.558 1.00 94.12 91 GLY A N 1
ATOM 731 C CA . GLY A 1 91 ? -6.279 -2.860 2.365 1.00 94.12 91 GLY A CA 1
ATOM 732 C C . GLY A 1 91 ? -5.892 -1.418 2.684 1.00 94.12 91 GLY A C 1
ATOM 733 O O . GLY A 1 91 ? -6.042 -0.942 3.819 1.00 94.12 91 GLY A O 1
ATOM 734 N N . ALA A 1 92 ? -5.362 -0.710 1.689 1.00 96.44 92 ALA A N 1
ATOM 735 C CA . ALA A 1 92 ? -4.961 0.686 1.826 1.00 96.44 92 ALA A CA 1
ATOM 736 C C . ALA A 1 92 ? -5.161 1.486 0.534 1.00 96.44 92 ALA A C 1
ATOM 738 O O . ALA A 1 92 ? -4.570 1.210 -0.507 1.00 96.44 92 ALA A O 1
ATOM 739 N N . GLN A 1 93 ? -5.895 2.590 0.637 1.00 97.00 93 GLN A N 1
ATOM 740 C CA . GLN A 1 93 ? -6.119 3.510 -0.470 1.00 97.00 93 GLN A CA 1
ATOM 741 C C . GLN A 1 93 ? -5.080 4.629 -0.455 1.00 97.00 93 GLN A C 1
ATOM 743 O O . GLN A 1 93 ? -5.038 5.460 0.459 1.00 97.00 93 GLN A O 1
ATOM 748 N N . MET A 1 94 ? -4.242 4.667 -1.490 1.00 97.62 94 MET A N 1
ATOM 749 C CA . MET A 1 94 ? -3.204 5.687 -1.650 1.00 97.62 94 MET A CA 1
ATOM 750 C C . MET A 1 94 ? -3.792 7.063 -2.000 1.00 97.62 94 MET A C 1
ATOM 752 O O . MET A 1 94 ? -4.796 7.198 -2.698 1.00 97.62 94 MET A O 1
ATOM 756 N N . ASN A 1 95 ? -3.109 8.126 -1.583 1.00 97.88 95 ASN A N 1
ATOM 757 C CA . ASN A 1 95 ? -3.352 9.479 -2.058 1.00 97.88 95 ASN A CA 1
ATOM 758 C C . ASN A 1 95 ? -2.741 9.654 -3.458 1.00 97.88 95 ASN A C 1
ATOM 760 O O . ASN A 1 95 ? -1.559 9.976 -3.610 1.00 97.88 95 ASN A O 1
ATOM 764 N N . GLU A 1 96 ? -3.563 9.480 -4.493 1.00 97.31 96 GLU A N 1
ATOM 765 C CA . GLU A 1 96 ? -3.127 9.592 -5.890 1.00 97.31 96 GLU A CA 1
ATOM 766 C C . GLU A 1 96 ? -2.531 10.956 -6.254 1.00 97.31 96 GLU A C 1
ATOM 768 O O . GLU A 1 96 ? -1.670 11.029 -7.129 1.00 97.31 96 GLU A O 1
ATOM 773 N N . ASN A 1 97 ? -2.926 12.042 -5.584 1.00 97.94 97 ASN A N 1
ATOM 774 C CA . ASN A 1 97 ? -2.327 13.355 -5.830 1.00 97.94 97 ASN A CA 1
ATOM 775 C C . ASN A 1 97 ? -0.880 13.404 -5.322 1.00 97.94 97 ASN A C 1
ATOM 777 O O . ASN A 1 97 ? 0.002 13.902 -6.026 1.00 97.94 97 ASN A O 1
ATOM 781 N N . SER A 1 98 ? -0.610 12.812 -4.157 1.00 96.94 98 SER A N 1
ATOM 782 C CA . SER A 1 98 ? 0.756 12.646 -3.648 1.00 96.94 98 SER A CA 1
ATOM 783 C C . SER A 1 98 ? 1.585 11.746 -4.564 1.00 96.94 98 SER A C 1
ATOM 785 O O . SER A 1 98 ? 2.718 12.091 -4.900 1.00 96.94 98 SER A O 1
ATOM 787 N N . VAL A 1 99 ? 1.017 10.636 -5.052 1.00 97.12 99 VAL A N 1
ATOM 788 C CA . VAL A 1 99 ? 1.711 9.758 -6.010 1.00 97.12 99 VAL A CA 1
ATOM 789 C C . VAL A 1 99 ? 2.026 10.499 -7.310 1.00 97.12 99 VAL A C 1
ATOM 791 O O . VAL A 1 99 ? 3.155 10.422 -7.799 1.00 97.12 99 VAL A O 1
ATOM 794 N N . LYS A 1 100 ? 1.077 11.268 -7.859 1.00 97.69 100 LYS A N 1
ATOM 795 C CA . LYS A 1 100 ? 1.302 12.114 -9.044 1.00 97.69 100 LYS A CA 1
ATOM 796 C C . LYS A 1 100 ? 2.424 13.121 -8.807 1.00 97.69 100 LYS A C 1
ATOM 798 O O . LYS A 1 100 ? 3.287 13.264 -9.671 1.00 97.69 100 LYS A O 1
ATOM 803 N N . ARG A 1 101 ? 2.466 13.766 -7.635 1.00 97.38 101 ARG A N 1
ATOM 804 C CA . ARG A 1 101 ? 3.543 14.699 -7.275 1.00 97.38 101 ARG A CA 1
ATOM 805 C C . ARG A 1 101 ? 4.908 14.010 -7.272 1.00 97.38 101 ARG A C 1
ATOM 807 O O . ARG A 1 101 ? 5.825 14.509 -7.917 1.00 97.38 101 ARG A O 1
ATOM 814 N N . LEU A 1 102 ? 5.029 12.848 -6.625 1.00 96.31 102 LEU A N 1
ATOM 815 C CA . LEU A 1 102 ? 6.275 12.069 -6.610 1.00 96.31 102 LEU A CA 1
ATOM 816 C C . LEU A 1 102 ? 6.689 11.605 -8.006 1.00 96.31 102 LEU A C 1
ATOM 818 O O . LEU A 1 102 ? 7.864 11.668 -8.358 1.00 96.31 102 LEU A O 1
ATOM 822 N N . THR A 1 103 ? 5.718 11.193 -8.817 1.00 96.56 103 THR A N 1
ATOM 823 C CA . THR A 1 103 ? 5.940 10.782 -10.206 1.00 96.56 103 THR A CA 1
ATOM 824 C C . THR A 1 103 ? 6.462 11.938 -11.051 1.00 96.56 103 THR A C 1
ATOM 826 O O . THR A 1 103 ? 7.363 11.734 -11.859 1.00 96.56 103 THR A O 1
ATOM 829 N N . GLY A 1 104 ? 5.933 13.148 -10.848 1.00 96.88 104 GLY A N 1
ATOM 830 C CA . GLY A 1 104 ? 6.413 14.356 -11.516 1.00 96.88 104 GLY A CA 1
ATOM 831 C C . GLY A 1 104 ? 7.842 14.736 -11.122 1.00 96.88 104 GLY A C 1
ATOM 832 O O . GLY A 1 104 ? 8.579 15.244 -11.957 1.00 96.88 104 GLY A O 1
ATOM 833 N N . THR A 1 105 ? 8.256 14.464 -9.881 1.00 96.62 105 THR A N 1
ATOM 834 C CA . THR A 1 105 ? 9.603 14.806 -9.388 1.00 96.62 105 THR A CA 1
ATOM 835 C C . THR A 1 105 ? 10.657 13.743 -9.710 1.00 96.62 105 THR A C 1
ATOM 837 O O . THR A 1 105 ? 11.739 14.076 -10.178 1.00 96.62 105 THR A O 1
ATOM 840 N N . TYR A 1 106 ? 10.368 12.463 -9.464 1.00 96.06 106 TYR A N 1
ATOM 841 C CA . TYR A 1 106 ? 11.360 11.375 -9.515 1.00 96.06 106 TYR A CA 1
ATOM 842 C C . TYR A 1 106 ? 11.145 10.396 -10.682 1.00 96.06 106 TYR A C 1
ATOM 844 O O . TYR A 1 106 ? 11.935 9.460 -10.872 1.00 96.06 106 TYR A O 1
ATOM 852 N N . GLY A 1 107 ? 10.086 10.609 -11.469 1.00 96.31 107 GLY A N 1
ATOM 853 C CA . GLY A 1 107 ? 9.647 9.733 -12.551 1.00 96.31 107 GLY A CA 1
ATOM 854 C C . GLY A 1 107 ? 8.841 8.526 -12.062 1.00 96.31 107 GLY A C 1
ATOM 855 O O . GLY A 1 107 ? 8.749 8.239 -10.871 1.00 96.31 107 GLY A O 1
ATOM 856 N N . LYS A 1 108 ? 8.283 7.750 -13.000 1.00 95.62 108 LYS A N 1
ATOM 857 C CA . LYS A 1 108 ? 7.469 6.554 -12.690 1.00 95.62 108 LYS A CA 1
ATOM 858 C C . LYS A 1 108 ? 8.224 5.472 -11.910 1.00 95.62 108 LYS A C 1
ATOM 860 O O . LYS A 1 108 ? 7.612 4.671 -11.218 1.00 95.62 108 LYS A O 1
ATOM 865 N N . ARG A 1 109 ? 9.553 5.444 -12.002 1.00 96.00 109 ARG A N 1
ATOM 866 C CA . ARG A 1 109 ? 10.411 4.493 -11.277 1.00 96.00 109 ARG A CA 1
ATOM 867 C C . ARG A 1 109 ? 10.894 5.040 -9.928 1.00 96.00 109 ARG A C 1
ATOM 869 O O . ARG A 1 109 ? 11.921 4.586 -9.437 1.00 96.00 109 ARG A O 1
ATOM 876 N N . PHE A 1 110 ? 10.197 6.021 -9.339 1.00 96.62 110 PHE A N 1
ATOM 877 C CA . PHE A 1 110 ? 10.519 6.522 -7.996 1.00 96.62 110 PHE A CA 1
ATOM 878 C C . PHE A 1 110 ? 10.467 5.414 -6.941 1.00 96.62 110 PHE A C 1
ATOM 880 O O . PHE A 1 110 ? 11.243 5.449 -5.994 1.00 96.62 110 PHE A O 1
ATOM 887 N N . PHE A 1 111 ? 9.579 4.439 -7.143 1.00 97.31 111 PHE A N 1
ATOM 888 C CA . PHE A 1 111 ? 9.464 3.213 -6.374 1.00 97.31 111 PHE A CA 1
ATOM 889 C C . PHE A 1 111 ? 9.366 2.036 -7.340 1.00 97.31 111 PHE A C 1
ATOM 891 O O . PHE A 1 111 ? 8.619 2.083 -8.325 1.00 97.31 111 PHE A O 1
ATOM 898 N N . VAL A 1 112 ? 10.117 0.980 -7.053 1.00 96.69 112 VAL A N 1
ATOM 899 C CA . VAL A 1 112 ? 10.066 -0.281 -7.788 1.00 96.69 112 VAL A CA 1
ATOM 900 C C . VAL A 1 112 ? 10.113 -1.449 -6.816 1.00 96.69 112 VAL A C 1
ATOM 902 O O . VAL A 1 112 ? 10.780 -1.365 -5.787 1.00 96.69 112 VAL A O 1
ATOM 905 N N . ALA A 1 113 ? 9.446 -2.545 -7.155 1.00 94.94 113 ALA A N 1
ATOM 906 C CA . ALA A 1 113 ? 9.477 -3.769 -6.371 1.00 94.94 113 ALA A CA 1
ATOM 907 C C . ALA A 1 113 ? 9.903 -4.978 -7.193 1.00 94.94 113 ALA A C 1
ATOM 909 O O . ALA A 1 113 ? 9.769 -5.014 -8.421 1.00 94.94 113 ALA A O 1
ATOM 910 N N . LYS A 1 114 ? 10.423 -5.968 -6.476 1.00 92.56 114 LYS A N 1
ATOM 911 C CA . LYS A 1 114 ? 10.839 -7.261 -6.996 1.00 92.56 114 LYS A CA 1
ATOM 912 C C . LYS A 1 114 ? 9.776 -8.301 -6.662 1.00 92.56 114 LYS A C 1
ATOM 914 O O . LYS A 1 114 ? 9.347 -8.395 -5.517 1.00 92.56 114 LYS A O 1
ATOM 919 N N . HIS A 1 115 ? 9.393 -9.078 -7.663 1.00 87.88 115 HIS A N 1
ATOM 920 C CA . HIS A 1 115 ? 8.552 -10.263 -7.510 1.00 87.88 115 HIS A CA 1
ATOM 921 C C . HIS A 1 115 ? 9.435 -11.496 -7.264 1.00 87.88 115 HIS A C 1
ATOM 923 O O . HIS A 1 115 ? 10.542 -11.551 -7.805 1.00 87.88 115 HIS A O 1
ATOM 929 N N . THR A 1 116 ? 8.970 -12.480 -6.485 1.00 80.62 116 THR A N 1
ATOM 930 C CA . THR A 1 116 ? 9.800 -13.634 -6.080 1.00 80.62 116 THR A CA 1
ATOM 931 C C . THR A 1 116 ? 10.344 -14.422 -7.279 1.00 80.62 116 THR A C 1
ATOM 933 O O . THR A 1 116 ? 11.542 -14.671 -7.380 1.00 80.62 116 THR A O 1
ATOM 936 N N . GLY A 1 117 ? 9.490 -14.688 -8.272 1.00 76.88 117 GLY A N 1
ATOM 937 C CA . GLY A 1 117 ? 9.831 -15.453 -9.476 1.00 76.88 117 GLY A CA 1
ATOM 938 C C . GLY A 1 117 ? 10.453 -14.634 -10.612 1.00 76.88 117 GLY A C 1
ATOM 939 O O . GLY A 1 117 ? 10.433 -15.072 -11.756 1.00 76.88 117 GLY A O 1
ATOM 940 N N . SER A 1 118 ? 10.920 -13.406 -10.359 1.00 79.25 118 SER A N 1
ATOM 941 C CA . SER A 1 118 ? 11.432 -12.522 -11.414 1.00 79.25 118 SER A CA 1
ATOM 942 C C . SER A 1 118 ? 12.654 -11.723 -10.962 1.00 79.25 118 SER A C 1
ATOM 944 O O . SER A 1 118 ? 12.654 -11.063 -9.924 1.00 79.25 118 SER A O 1
ATOM 946 N N . SER A 1 119 ? 13.685 -11.678 -11.807 1.00 82.19 119 SER A N 1
ATOM 947 C CA . SER A 1 119 ? 14.846 -10.795 -11.618 1.00 82.19 119 SER A CA 1
ATOM 948 C C . SER A 1 119 ? 14.537 -9.322 -11.924 1.00 82.19 119 SER A C 1
ATOM 950 O O . SER A 1 119 ? 15.251 -8.429 -11.469 1.00 82.19 119 SER A O 1
ATOM 952 N N . ARG A 1 120 ? 13.452 -9.046 -12.660 1.00 89.88 120 ARG A N 1
ATOM 953 C CA . ARG A 1 120 ? 13.017 -7.693 -13.032 1.00 89.88 120 ARG A CA 1
ATOM 954 C C . ARG A 1 120 ? 12.404 -6.926 -11.856 1.00 89.88 120 ARG A C 1
ATOM 956 O O . ARG A 1 120 ? 11.614 -7.467 -11.085 1.00 89.88 120 ARG A O 1
ATOM 963 N N . LEU A 1 121 ? 12.701 -5.625 -11.816 1.00 93.75 121 LEU A N 1
ATOM 964 C CA . 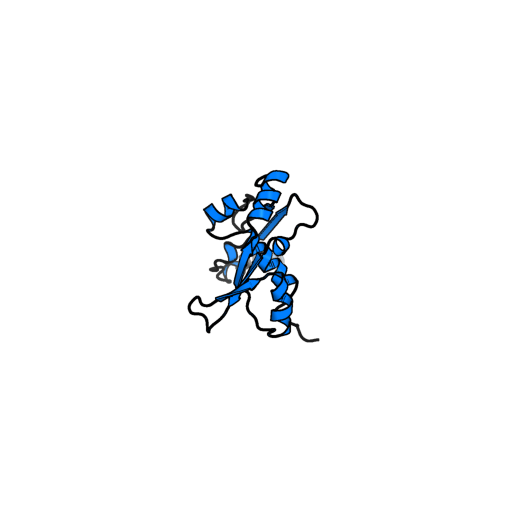LEU A 1 121 ? 12.044 -4.632 -10.964 1.00 93.75 121 LEU A CA 1
ATOM 965 C C . LEU A 1 121 ? 10.888 -3.941 -11.699 1.00 93.75 121 LEU A C 1
ATOM 967 O O . LEU A 1 121 ? 11.097 -3.315 -12.748 1.00 93.75 121 LEU A O 1
ATOM 971 N N . TYR A 1 122 ? 9.702 -3.994 -11.103 1.00 95.12 122 TYR A N 1
ATOM 972 C CA . TYR A 1 122 ? 8.467 -3.406 -11.614 1.00 95.12 122 TYR A CA 1
ATOM 973 C C . TYR A 1 122 ? 8.167 -2.104 -10.876 1.00 95.12 122 TYR A C 1
ATOM 975 O O . TYR A 1 122 ? 8.161 -2.068 -9.648 1.00 95.12 122 TYR A O 1
ATOM 983 N N . ASN A 1 123 ? 7.884 -1.028 -11.606 1.00 96.62 123 ASN A N 1
ATOM 984 C CA . ASN A 1 123 ? 7.227 0.132 -11.001 1.00 96.62 123 ASN A CA 1
ATOM 985 C C . ASN A 1 123 ? 5.740 -0.159 -10.723 1.00 96.62 123 ASN A C 1
ATOM 987 O O . ASN A 1 123 ? 5.201 -1.159 -11.193 1.00 96.62 123 ASN A O 1
ATOM 991 N N . ARG A 1 124 ? 5.055 0.742 -10.007 1.00 95.69 124 ARG A N 1
ATOM 992 C CA . ARG A 1 124 ? 3.640 0.580 -9.619 1.00 95.69 124 ARG A CA 1
ATOM 993 C C . ARG A 1 124 ? 2.710 0.190 -10.775 1.00 95.69 124 ARG A C 1
ATOM 995 O O . ARG A 1 124 ? 1.895 -0.713 -10.625 1.00 95.69 124 ARG A O 1
ATOM 1002 N N . TRP A 1 125 ? 2.819 0.858 -11.924 1.00 97.19 125 TRP A N 1
ATOM 1003 C CA . TRP A 1 125 ? 1.934 0.606 -13.068 1.00 97.19 125 TRP A CA 1
ATOM 1004 C C . TRP A 1 125 ? 2.255 -0.715 -13.763 1.00 97.19 125 TRP A C 1
ATOM 1006 O O . TRP A 1 125 ? 1.340 -1.433 -14.161 1.00 97.19 125 TRP A O 1
ATOM 1016 N N . GLU A 1 126 ? 3.542 -1.041 -13.902 1.00 96.19 126 GLU A N 1
ATOM 1017 C CA . GLU A 1 126 ? 3.977 -2.337 -14.433 1.00 96.19 126 GLU A CA 1
ATOM 1018 C C . GLU A 1 126 ? 3.486 -3.479 -13.537 1.00 96.19 126 GLU A C 1
ATOM 1020 O O . GLU A 1 126 ? 2.944 -4.459 -14.043 1.00 96.19 126 GLU A O 1
ATOM 1025 N N . TRP A 1 127 ? 3.611 -3.310 -12.218 1.00 94.19 127 TRP A N 1
ATOM 1026 C CA . TRP A 1 127 ? 3.134 -4.262 -11.220 1.00 94.19 127 TRP A CA 1
ATOM 1027 C C . TRP A 1 127 ? 1.623 -4.464 -11.324 1.00 94.19 127 TRP A C 1
ATOM 1029 O O . TRP A 1 127 ? 1.165 -5.584 -11.524 1.00 94.19 127 TRP A O 1
ATOM 1039 N N . LYS A 1 128 ? 0.843 -3.378 -11.292 1.00 93.81 128 LYS A N 1
ATOM 1040 C CA . LYS A 1 128 ? -0.622 -3.441 -11.376 1.00 93.81 128 LYS A CA 1
ATOM 1041 C C . LYS A 1 128 ? -1.112 -4.101 -12.664 1.00 93.81 128 LYS A C 1
ATOM 1043 O O . LYS A 1 128 ? -2.113 -4.813 -12.660 1.00 93.81 128 LYS A O 1
ATOM 1048 N N . LYS A 1 129 ? -0.396 -3.910 -13.777 1.00 93.69 129 LYS A N 1
ATOM 1049 C CA . LYS A 1 129 ? -0.708 -4.585 -15.043 1.00 93.69 129 LYS A CA 1
ATOM 1050 C C . LYS A 1 129 ? -0.498 -6.101 -14.947 1.00 93.69 129 LYS A C 1
ATOM 1052 O O . LYS A 1 129 ? -1.356 -6.835 -15.446 1.00 93.69 129 LYS A O 1
ATOM 1057 N N . ALA A 1 130 ? 0.609 -6.528 -14.336 1.00 90.75 130 ALA A N 1
ATOM 1058 C CA . ALA A 1 130 ? 1.036 -7.923 -14.245 1.00 90.75 130 ALA A CA 1
ATOM 1059 C C . ALA A 1 130 ? 0.276 -8.719 -13.172 1.00 90.75 130 ALA A C 1
ATOM 1061 O O . ALA A 1 130 ? -0.287 -9.759 -13.485 1.00 90.75 130 ALA A O 1
ATOM 1062 N N . PHE A 1 131 ? 0.205 -8.196 -11.948 1.00 87.81 131 PHE A N 1
ATOM 1063 C CA . PHE A 1 131 ? -0.253 -8.931 -10.761 1.00 87.81 131 PHE A CA 1
ATOM 1064 C C . PHE A 1 131 ? -1.631 -8.489 -10.258 1.00 87.81 131 PHE A C 1
ATOM 1066 O O . PHE A 1 131 ? -2.110 -8.995 -9.254 1.00 87.81 131 PHE A O 1
ATOM 1073 N N . LYS A 1 132 ? -2.263 -7.507 -10.918 1.00 89.38 132 LYS A N 1
ATOM 1074 C CA . LYS A 1 132 ? -3.590 -6.951 -10.568 1.00 89.38 132 LYS A CA 1
ATOM 1075 C C . LYS A 1 132 ? -3.713 -6.340 -9.164 1.00 89.38 132 LYS A C 1
ATOM 1077 O O . LYS A 1 132 ? -4.777 -5.839 -8.824 1.00 89.38 132 LYS A O 1
ATOM 1082 N N . THR A 1 133 ? -2.620 -6.267 -8.413 1.00 90.38 133 THR A N 1
ATOM 1083 C CA . THR A 1 133 ? -2.514 -5.635 -7.092 1.00 90.38 133 THR A CA 1
ATOM 1084 C C . THR A 1 133 ? -1.783 -4.295 -7.165 1.00 90.38 133 THR A C 1
ATOM 1086 O O . THR A 1 133 ? -1.178 -3.948 -8.186 1.00 90.38 133 THR A O 1
ATOM 1089 N N . ASP A 1 134 ? -1.832 -3.506 -6.090 1.00 93.88 134 ASP A N 1
ATOM 1090 C CA . ASP A 1 134 ? -1.062 -2.269 -5.982 1.00 93.88 134 ASP A CA 1
ATOM 1091 C C . ASP A 1 134 ? 0.148 -2.441 -5.063 1.00 93.88 134 ASP A C 1
ATOM 1093 O O . ASP A 1 134 ? 0.042 -2.650 -3.860 1.00 93.88 134 ASP A O 1
ATOM 1097 N N . VAL A 1 135 ? 1.340 -2.319 -5.633 1.00 94.81 135 VAL A N 1
ATOM 1098 C CA . VAL A 1 135 ? 2.579 -2.546 -4.889 1.00 94.81 135 VAL A CA 1
ATOM 1099 C C . VAL A 1 135 ? 2.823 -1.532 -3.766 1.00 94.81 135 VAL A C 1
ATOM 1101 O O . VAL A 1 135 ? 3.487 -1.858 -2.785 1.00 94.81 135 VAL A O 1
ATOM 1104 N N . LEU A 1 136 ? 2.303 -0.303 -3.886 1.00 96.75 136 LEU A N 1
ATOM 1105 C CA . LEU A 1 136 ? 2.434 0.694 -2.820 1.00 96.75 136 LEU A CA 1
ATOM 1106 C C . LEU A 1 136 ? 1.501 0.377 -1.653 1.00 96.75 136 LEU A C 1
ATOM 1108 O O . LEU A 1 136 ? 1.872 0.597 -0.504 1.00 96.75 136 LEU A O 1
ATOM 1112 N N . GLU A 1 137 ? 0.320 -0.162 -1.944 1.00 96.25 137 GLU A N 1
ATOM 1113 C CA . GLU A 1 137 ? -0.607 -0.664 -0.934 1.00 96.25 137 GLU A CA 1
ATOM 1114 C C . GLU A 1 137 ? -0.005 -1.843 -0.170 1.00 96.25 137 GLU A C 1
ATOM 1116 O O . GLU A 1 137 ? 0.057 -1.805 1.058 1.00 96.25 137 GLU A O 1
ATOM 1121 N N . LEU A 1 138 ? 0.531 -2.837 -0.885 1.00 93.69 138 LEU A N 1
ATOM 1122 C CA . LEU A 1 138 ? 1.190 -3.990 -0.267 1.00 93.69 138 LEU A CA 1
ATOM 1123 C C . LEU A 1 138 ? 2.367 -3.562 0.623 1.00 93.69 138 LEU A C 1
ATOM 1125 O O . LEU A 1 138 ? 2.502 -4.029 1.756 1.00 93.69 138 LEU A O 1
ATOM 1129 N N . GLU A 1 139 ? 3.193 -2.627 0.150 1.00 94.50 139 GLU A N 1
ATOM 1130 C CA . GLU A 1 139 ? 4.305 -2.089 0.935 1.00 94.50 139 GLU A CA 1
ATOM 1131 C C . GLU A 1 139 ? 3.814 -1.282 2.153 1.00 94.50 139 GLU A C 1
ATOM 1133 O O . GLU A 1 139 ? 4.403 -1.366 3.231 1.00 94.50 139 GLU A O 1
ATOM 1138 N N . ALA A 1 140 ? 2.711 -0.536 2.036 1.00 95.31 140 ALA A N 1
ATOM 1139 C CA . ALA A 1 140 ? 2.112 0.176 3.163 1.00 95.31 140 ALA A CA 1
ATOM 1140 C C . ALA A 1 140 ? 1.565 -0.787 4.230 1.00 95.31 140 ALA A C 1
ATOM 1142 O O . ALA A 1 140 ? 1.818 -0.578 5.419 1.00 95.31 140 ALA A O 1
ATOM 1143 N N . LEU A 1 141 ? 0.880 -1.860 3.821 1.00 92.62 141 LEU A N 1
ATOM 1144 C CA . LEU A 1 141 ? 0.388 -2.915 4.714 1.00 92.62 141 LEU A CA 1
ATOM 1145 C C . LEU A 1 141 ? 1.542 -3.620 5.436 1.00 92.62 141 LEU A C 1
ATOM 1147 O O . LEU A 1 141 ? 1.499 -3.795 6.655 1.00 92.62 141 LEU A O 1
ATOM 1151 N N . LYS A 1 142 ? 2.616 -3.958 4.713 1.00 90.94 142 LYS A N 1
ATOM 1152 C CA . LYS A 1 142 ? 3.842 -4.519 5.299 1.00 90.94 142 LYS A CA 1
ATOM 1153 C C . LYS A 1 142 ? 4.425 -3.590 6.367 1.00 90.94 142 LYS A C 1
ATOM 1155 O O . LYS A 1 142 ? 4.684 -4.019 7.490 1.00 90.94 142 LYS A O 1
ATOM 1160 N N . GLN A 1 143 ? 4.579 -2.306 6.046 1.00 92.56 143 GLN A N 1
ATOM 1161 C CA . GLN A 1 143 ? 5.110 -1.304 6.973 1.00 92.56 143 GLN A CA 1
ATOM 1162 C C . GLN A 1 143 ? 4.199 -1.063 8.181 1.00 92.56 143 GLN A C 1
ATOM 1164 O O . GLN A 1 143 ? 4.708 -0.746 9.258 1.00 92.56 143 GLN A O 1
ATOM 1169 N N . LEU A 1 144 ? 2.879 -1.198 8.024 1.00 91.31 144 LEU A N 1
ATOM 1170 C CA . LEU A 1 144 ? 1.918 -1.116 9.121 1.00 91.31 144 LEU A CA 1
ATOM 1171 C C . LEU A 1 144 ? 2.092 -2.290 10.090 1.00 91.31 144 LEU A C 1
ATOM 1173 O O . LEU A 1 144 ? 2.218 -2.062 11.293 1.00 91.31 144 LEU A O 1
ATOM 1177 N N . ARG A 1 145 ? 2.178 -3.524 9.575 1.00 84.88 145 ARG A N 1
ATOM 1178 C CA . ARG A 1 145 ? 2.400 -4.735 10.389 1.00 84.88 145 ARG A CA 1
ATOM 1179 C C . ARG A 1 145 ? 3.699 -4.660 11.192 1.00 84.88 145 ARG A C 1
ATOM 1181 O O . ARG A 1 145 ? 3.733 -5.086 12.340 1.00 84.88 145 ARG A O 1
ATOM 1188 N N . SER A 1 146 ? 4.752 -4.060 10.632 1.00 85.19 146 SER A N 1
ATOM 1189 C CA . SER A 1 146 ? 6.000 -3.818 11.370 1.00 85.19 146 SER A CA 1
ATOM 1190 C C . SER A 1 146 ? 5.858 -2.788 12.501 1.00 85.19 146 SER A C 1
ATOM 1192 O O . SER A 1 146 ? 6.619 -2.846 13.461 1.00 85.19 146 SER A O 1
ATOM 1194 N N . GLN A 1 147 ? 4.924 -1.833 12.406 1.00 83.88 147 GLN A N 1
ATOM 1195 C CA . GLN A 1 147 ? 4.666 -0.855 13.476 1.00 83.88 147 GLN A CA 1
ATOM 1196 C C . GLN A 1 147 ? 3.757 -1.406 14.579 1.00 83.88 147 GLN A C 1
ATOM 1198 O O . GLN A 1 147 ? 3.899 -1.017 15.737 1.00 83.88 147 GLN A O 1
ATOM 1203 N N . TYR A 1 148 ? 2.820 -2.280 14.214 1.00 75.19 148 TYR A N 1
ATOM 1204 C CA . TYR A 1 148 ? 1.819 -2.858 15.106 1.00 75.19 148 TYR A CA 1
ATOM 1205 C C . TYR A 1 148 ? 1.865 -4.385 14.982 1.00 75.19 148 TYR A C 1
ATOM 1207 O O . TYR A 1 148 ? 1.050 -4.964 14.261 1.00 75.19 148 TYR A O 1
ATOM 1215 N N . PRO A 1 149 ? 2.845 -5.048 15.624 1.00 61.88 149 PRO A N 1
ATOM 1216 C CA . PRO A 1 149 ? 2.954 -6.495 15.552 1.00 61.88 149 PRO A CA 1
ATOM 1217 C C . PRO A 1 149 ? 1.702 -7.149 16.147 1.00 61.88 149 PRO A C 1
ATOM 1219 O O . PRO A 1 149 ? 1.291 -6.824 17.260 1.00 61.88 149 PRO A O 1
ATOM 1222 N N . VAL A 1 150 ? 1.123 -8.085 15.391 1.00 56.03 150 VAL A N 1
ATOM 1223 C CA . VAL A 1 150 ? -0.105 -8.830 15.737 1.00 56.03 150 VAL A CA 1
ATOM 1224 C C . VAL A 1 150 ? 0.098 -9.735 16.965 1.00 56.03 150 VAL A C 1
ATOM 1226 O O . VAL A 1 150 ? -0.860 -10.099 17.634 1.00 56.03 150 VAL A O 1
ATOM 1229 N N . TYR A 1 151 ? 1.351 -10.031 17.328 1.00 52.25 151 TYR A N 1
ATOM 1230 C CA . TYR A 1 151 ? 1.694 -10.848 18.489 1.00 52.25 151 TYR A CA 1
ATOM 1231 C C . TYR A 1 151 ? 2.649 -10.104 19.424 1.00 52.25 151 TYR A C 1
ATOM 1233 O O . TYR A 1 151 ? 3.754 -9.718 19.037 1.00 52.25 151 TYR A O 1
ATOM 1241 N N . ARG A 1 152 ? 2.258 -9.968 20.697 1.00 47.94 152 ARG A N 1
ATOM 1242 C CA . ARG A 1 152 ? 3.231 -9.896 21.792 1.00 47.94 152 ARG A CA 1
ATOM 1243 C C . ARG A 1 152 ? 3.635 -11.335 22.082 1.00 47.94 152 ARG A C 1
ATOM 1245 O O . ARG A 1 152 ? 2.879 -12.049 22.730 1.00 47.94 152 ARG A O 1
ATOM 1252 N N . VAL A 1 153 ? 4.790 -11.775 21.587 1.00 43.09 153 VAL A N 1
ATOM 1253 C CA . VAL A 1 153 ? 5.405 -12.993 22.131 1.00 43.09 153 VAL A CA 1
ATOM 1254 C C . VAL A 1 153 ? 5.623 -12.706 23.616 1.00 43.09 153 VAL A C 1
ATOM 1256 O O . VAL A 1 153 ? 6.271 -11.711 23.954 1.00 43.09 153 VAL A O 1
ATOM 1259 N N . GLY A 1 154 ? 4.951 -13.473 24.477 1.00 41.88 154 GLY A N 1
ATOM 1260 C CA . GLY A 1 154 ? 4.987 -13.282 25.923 1.00 41.88 154 GLY A CA 1
ATOM 1261 C C . GLY A 1 154 ? 6.429 -13.204 26.419 1.00 41.88 154 GLY A C 1
ATOM 1262 O O . GLY A 1 154 ? 7.281 -13.968 25.966 1.00 41.88 154 GLY A O 1
ATOM 1263 N N . LYS A 1 155 ? 6.693 -12.239 27.300 1.00 37.22 155 LYS A N 1
ATOM 1264 C CA . LYS A 1 155 ? 7.858 -12.290 28.183 1.00 37.22 155 LYS A CA 1
ATOM 1265 C C . LYS A 1 155 ? 7.531 -13.172 29.373 1.00 37.22 155 LYS A C 1
ATOM 1267 O O . LYS A 1 155 ? 6.361 -13.096 29.815 1.00 37.22 155 LYS A O 1
#

Secondary structure (DSSP, 8-state):
--HHHHHHHHHHHHHHHHS-----HHHHS---SGGGGSEEEEEESSTT--GGGGEEEEEEE-TTSTTSEEEEEHHHHHHHHHH-TTPPEEEEEE-HHHHHHHHHHH-GGGEEEEETT-SSEEEHHHHHHHHSS-HHHHHHHHHHHHHS-S-----